Protein AF-R0KZX1-F1 (afdb_monomer)

InterPro domains:
  IPR008978 HSP20-like chaperone [SSF49764] (2-55)
  IPR037898 NudC family [PTHR12356] (3-90)

Sequence (96 aa):
YSTEDRKLIRIVLMKTNRDAGNCWTSLLENDYAADPWVQDQMQRKLTLERFQREASQRKICLLNFYLHQNPGFDFSGAEISGNYSKGGPDFFSLEK

Foldseek 3Di:
DDDDDPDDDDDDDDDPDLALLPQDQAPDPPDRGDDPVVSVVSSQVSLVVVVVVVVVVVCVVVPPPPDDDPPDDDCVVPGDDDDCHSNDDDPVPPPD

Mean predicted aligned error: 11.54 Å

Radius of gyration: 17.93 Å; Cα contacts (8 Å, |Δi|>4): 45; chains: 1; bounding box: 54×37×34 Å

Structure (mmCIF, N/CA/C/O backbone):
data_AF-R0KZX1-F1
#
_entry.id   AF-R0KZX1-F1
#
loop_
_atom_site.group_PDB
_atom_site.id
_atom_site.type_symbol
_atom_site.label_atom_id
_atom_site.label_alt_id
_atom_site.label_comp_id
_atom_site.label_asym_id
_atom_site.label_entity_id
_atom_site.label_seq_id
_atom_site.pdbx_PDB_ins_code
_atom_site.Cartn_x
_atom_site.Cartn_y
_atom_site.Cartn_z
_atom_site.occupancy
_atom_site.B_iso_or_equiv
_atom_site.auth_seq_id
_atom_site.auth_comp_id
_atom_site.auth_asym_id
_atom_site.auth_atom_id
_atom_site.pdbx_PDB_model_num
ATOM 1 N N . TYR A 1 1 ? -31.293 8.892 -0.697 1.00 71.50 1 TYR A N 1
ATOM 2 C CA . TYR A 1 1 ? -30.105 9.515 -0.084 1.00 71.50 1 TYR A CA 1
ATOM 3 C C . TYR A 1 1 ? -30.214 9.311 1.419 1.00 71.50 1 TYR A C 1
ATOM 5 O O . TYR A 1 1 ? -31.301 9.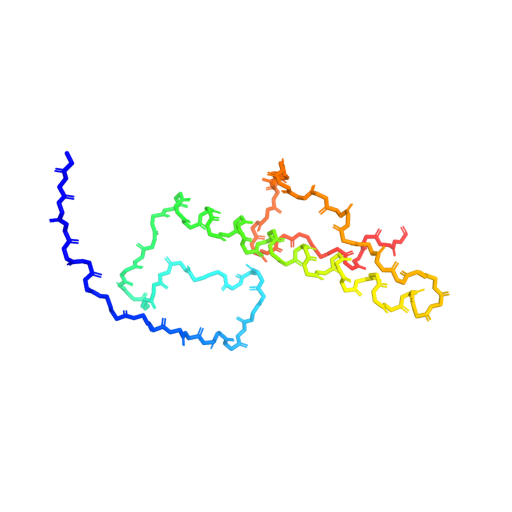510 1.946 1.00 71.50 1 TYR A O 1
ATOM 13 N N . SER A 1 2 ? -29.158 8.848 2.089 1.00 76.50 2 SER A N 1
ATOM 14 C CA . SER A 1 2 ? -29.100 8.759 3.555 1.00 76.50 2 SER A CA 1
ATOM 15 C C . SER A 1 2 ? -28.060 9.751 4.071 1.00 76.50 2 SER A C 1
ATOM 17 O O . SER A 1 2 ? -26.989 9.900 3.481 1.00 76.50 2 SER A O 1
ATOM 19 N N . THR A 1 3 ? -28.394 10.462 5.147 1.00 81.75 3 THR A N 1
ATOM 20 C CA . THR A 1 3 ? -27.434 11.295 5.877 1.00 81.75 3 THR A CA 1
ATOM 21 C C . THR A 1 3 ? -26.824 10.432 6.969 1.00 81.75 3 THR A C 1
ATOM 23 O O . THR A 1 3 ? -27.541 9.952 7.843 1.00 81.75 3 THR A O 1
ATOM 26 N N . GLU A 1 4 ? -25.514 10.220 6.906 1.00 89.62 4 GLU A N 1
ATOM 27 C CA . GLU A 1 4 ? -24.771 9.399 7.862 1.00 89.62 4 GLU A CA 1
ATOM 28 C C . GLU A 1 4 ? -23.660 10.217 8.510 1.00 89.62 4 GLU A C 1
ATOM 30 O O . GLU A 1 4 ? -22.910 10.925 7.836 1.00 89.62 4 GLU A O 1
ATOM 35 N N . ASP A 1 5 ? -23.537 10.078 9.826 1.00 79.38 5 ASP A N 1
ATOM 36 C CA . ASP A 1 5 ? -22.534 10.767 10.628 1.00 79.38 5 ASP A CA 1
ATOM 37 C C . ASP A 1 5 ? -21.231 9.943 10.613 1.00 79.38 5 ASP A C 1
ATOM 39 O O . ASP A 1 5 ? -21.049 8.989 11.368 1.00 79.38 5 ASP A O 1
ATOM 43 N N . ARG A 1 6 ? -20.316 10.268 9.692 1.00 85.88 6 ARG A N 1
ATOM 44 C CA . ARG A 1 6 ? -19.077 9.502 9.432 1.00 85.88 6 ARG A CA 1
ATOM 45 C C . ARG A 1 6 ? -17.914 9.935 10.328 1.00 85.88 6 ARG A C 1
ATOM 47 O O . ARG A 1 6 ? -16.880 10.400 9.847 1.00 85.88 6 ARG A O 1
ATOM 54 N N . LYS A 1 7 ? -18.083 9.804 11.645 1.00 89.31 7 LYS A N 1
ATOM 55 C CA . LYS A 1 7 ? -17.018 10.113 12.616 1.00 89.31 7 LYS A CA 1
ATOM 56 C C . LYS A 1 7 ? -15.889 9.079 12.505 1.00 89.31 7 LYS A C 1
ATOM 58 O O . LYS A 1 7 ? -16.130 7.880 12.572 1.00 89.31 7 LYS A O 1
ATOM 63 N N . LEU A 1 8 ? -14.661 9.561 12.316 1.00 94.44 8 LEU A N 1
ATOM 64 C CA . LEU A 1 8 ? -13.475 8.778 11.947 1.00 94.44 8 LEU A CA 1
ATOM 65 C C . LEU A 1 8 ? -12.268 9.277 12.752 1.00 94.44 8 LEU A C 1
ATOM 67 O O . LEU A 1 8 ? -12.077 10.486 12.885 1.00 94.44 8 LEU A O 1
ATOM 71 N N . ILE A 1 9 ? -11.417 8.358 13.218 1.00 92.19 9 ILE A N 1
ATOM 72 C CA . ILE A 1 9 ? -10.070 8.675 13.715 1.00 92.19 9 ILE A CA 1
ATOM 73 C C . ILE A 1 9 ? -9.062 8.177 12.681 1.00 92.19 9 ILE A C 1
ATOM 75 O O . ILE A 1 9 ? -9.032 6.992 12.356 1.00 92.19 9 ILE A O 1
ATOM 79 N N . ARG A 1 10 ? -8.239 9.085 12.148 1.00 94.56 10 ARG A N 1
ATOM 80 C CA . ARG A 1 10 ? -7.243 8.776 11.115 1.00 94.56 10 ARG A CA 1
ATOM 81 C C . ARG A 1 10 ? -5.839 8.776 11.711 1.00 94.56 10 ARG A C 1
ATOM 83 O O . ARG A 1 10 ? -5.339 9.827 12.097 1.00 94.56 10 ARG A O 1
ATOM 90 N N . ILE A 1 11 ? -5.193 7.613 11.726 1.00 94.38 11 ILE A N 1
ATOM 91 C CA . ILE A 1 11 ? -3.807 7.448 12.182 1.00 94.38 11 ILE A CA 1
ATOM 92 C C . ILE A 1 11 ? -2.902 7.318 10.953 1.00 94.38 11 ILE A C 1
ATOM 94 O O . ILE A 1 11 ? -3.208 6.564 10.032 1.00 94.38 11 ILE A O 1
ATOM 98 N N . VAL A 1 12 ? -1.794 8.063 10.927 1.00 92.56 12 VAL A N 1
ATOM 99 C CA . VAL A 1 12 ? -0.807 8.026 9.839 1.00 92.56 12 VAL A CA 1
ATOM 100 C C . VAL A 1 12 ? 0.530 7.578 10.410 1.00 92.56 12 VAL A C 1
ATOM 102 O O . VAL A 1 12 ? 1.094 8.248 11.271 1.00 92.56 12 VAL A O 1
ATOM 105 N N . LEU A 1 13 ? 1.032 6.446 9.921 1.00 91.44 13 LEU A N 1
ATOM 106 C CA . LEU A 1 13 ? 2.313 5.875 10.327 1.00 91.44 13 LEU A CA 1
ATOM 107 C C . LEU A 1 13 ? 3.325 5.997 9.192 1.00 91.44 13 LEU A C 1
ATOM 109 O O . LEU A 1 13 ? 2.999 5.821 8.017 1.00 91.44 13 LEU A O 1
ATOM 113 N N . MET A 1 14 ? 4.571 6.279 9.552 1.00 88.88 14 MET A N 1
ATOM 114 C CA . MET A 1 14 ? 5.679 6.338 8.612 1.00 88.88 14 MET A CA 1
ATOM 115 C C . MET A 1 14 ? 6.416 5.002 8.621 1.00 88.88 14 MET A C 1
ATOM 117 O O . MET A 1 14 ? 6.974 4.612 9.643 1.00 88.88 14 MET A O 1
ATOM 121 N N . LYS A 1 15 ? 6.443 4.306 7.480 1.00 85.81 15 LYS A N 1
ATOM 122 C CA . LYS A 1 15 ? 7.229 3.075 7.353 1.00 85.81 15 LYS A CA 1
ATOM 123 C C . LYS A 1 15 ? 8.725 3.383 7.438 1.00 85.81 15 LYS A C 1
ATOM 125 O O . LYS A 1 15 ? 9.199 4.327 6.797 1.00 85.81 15 LYS A O 1
ATOM 130 N N . THR A 1 16 ? 9.454 2.546 8.176 1.00 84.56 16 THR A N 1
ATOM 131 C CA . THR A 1 16 ? 10.919 2.603 8.279 1.00 84.56 16 THR A CA 1
ATOM 132 C C . THR A 1 16 ? 11.577 2.286 6.939 1.00 84.56 16 THR A C 1
ATOM 134 O O . THR A 1 16 ? 12.442 3.033 6.494 1.00 84.56 16 THR A O 1
ATOM 137 N N . ASN A 1 17 ? 11.123 1.228 6.258 1.00 82.06 17 ASN A N 1
ATOM 138 C CA . ASN A 1 17 ? 11.525 0.927 4.887 1.00 82.06 17 ASN A CA 1
ATOM 139 C C . ASN A 1 17 ? 10.396 1.331 3.915 1.00 82.06 17 ASN A C 1
ATOM 141 O O . ASN A 1 17 ? 9.244 0.927 4.087 1.00 82.06 17 ASN A O 1
ATOM 145 N N . ARG A 1 18 ? 10.729 2.163 2.918 1.00 75.94 18 ARG A N 1
ATOM 146 C CA . ARG A 1 18 ? 9.786 2.766 1.959 1.00 75.94 18 ARG A CA 1
ATOM 147 C C . ARG A 1 18 ? 9.919 2.225 0.534 1.00 75.94 18 ARG A C 1
ATOM 149 O O . ARG A 1 18 ? 9.400 2.846 -0.395 1.00 75.94 18 ARG A O 1
ATOM 156 N N . ASP A 1 19 ? 10.599 1.099 0.364 1.00 75.19 19 ASP A N 1
ATOM 157 C CA . ASP A 1 19 ? 10.727 0.438 -0.929 1.00 75.19 19 ASP A CA 1
ATOM 158 C C . ASP A 1 19 ? 9.371 -0.114 -1.376 1.00 75.19 19 ASP A C 1
ATOM 160 O O . ASP A 1 19 ? 8.589 -0.620 -0.567 1.00 75.19 19 ASP A O 1
ATOM 164 N N . ALA A 1 20 ? 9.094 -0.067 -2.682 1.00 67.19 20 ALA A N 1
ATOM 165 C CA . ALA A 1 20 ? 7.855 -0.617 -3.236 1.00 67.19 20 ALA A CA 1
ATOM 166 C C . ALA A 1 20 ? 7.732 -2.135 -3.002 1.00 67.19 20 ALA A C 1
ATOM 168 O O . ALA A 1 20 ? 6.626 -2.664 -3.004 1.00 67.19 20 ALA A O 1
ATOM 169 N N . GLY A 1 21 ? 8.848 -2.834 -2.763 1.00 71.19 21 GLY A N 1
ATOM 170 C CA . GLY A 1 21 ? 8.857 -4.242 -2.365 1.00 71.19 21 GLY A CA 1
ATOM 171 C C . GLY A 1 21 ? 8.377 -4.502 -0.935 1.00 71.19 21 GLY A C 1
ATOM 172 O O . GLY A 1 21 ? 8.032 -5.636 -0.622 1.00 71.19 21 GLY A O 1
ATOM 173 N N . ASN A 1 22 ? 8.285 -3.467 -0.094 1.00 80.19 22 ASN A N 1
ATOM 174 C CA . ASN A 1 22 ? 7.779 -3.548 1.279 1.00 80.19 22 ASN A CA 1
ATOM 175 C C . ASN A 1 22 ? 6.308 -3.113 1.374 1.00 80.19 22 ASN A C 1
ATOM 177 O O . ASN A 1 22 ? 5.900 -2.330 2.249 1.00 80.19 22 ASN A O 1
ATOM 181 N N . CYS A 1 23 ? 5.485 -3.626 0.457 1.00 81.88 23 CYS A N 1
ATOM 182 C CA . CYS A 1 23 ? 4.038 -3.561 0.601 1.00 81.88 23 CYS A CA 1
ATOM 183 C C . CYS A 1 23 ? 3.622 -4.397 1.815 1.00 81.88 23 CYS A C 1
ATOM 185 O O . CYS A 1 23 ? 4.043 -5.539 1.970 1.00 81.88 23 CYS A O 1
ATOM 187 N N . TRP A 1 24 ? 2.821 -3.809 2.702 1.00 88.69 24 TRP A N 1
ATOM 188 C CA . TRP A 1 24 ? 2.297 -4.557 3.841 1.00 88.69 24 TRP A CA 1
ATOM 189 C C . TRP A 1 24 ? 1.102 -5.366 3.357 1.00 88.69 24 TRP A C 1
ATOM 191 O O . TRP A 1 24 ? 0.187 -4.803 2.762 1.00 88.69 24 TRP A O 1
ATOM 201 N N . THR A 1 25 ? 1.134 -6.673 3.590 1.00 88.31 25 THR A N 1
ATOM 202 C CA . THR A 1 25 ? 0.038 -7.594 3.261 1.00 88.31 25 THR A CA 1
ATOM 203 C C . THR A 1 25 ? -1.089 -7.531 4.290 1.00 88.31 25 THR A C 1
ATOM 205 O O . THR A 1 25 ? -2.219 -7.912 3.995 1.00 88.31 25 THR A O 1
ATOM 208 N N . SER A 1 26 ? -0.797 -7.021 5.485 1.00 90.31 26 SER A N 1
ATOM 209 C CA . SER A 1 26 ? -1.726 -6.841 6.597 1.00 90.31 26 SER A CA 1
ATOM 210 C C . SER A 1 26 ? -1.368 -5.592 7.407 1.00 90.31 26 SER A C 1
ATOM 212 O O . SER A 1 26 ? -0.235 -5.107 7.353 1.00 90.31 26 SER A O 1
ATOM 214 N N . LEU A 1 27 ? -2.332 -5.039 8.152 1.00 89.94 27 LEU A N 1
ATOM 215 C CA . LEU A 1 27 ? -2.053 -3.913 9.055 1.00 89.94 27 LEU A CA 1
ATOM 216 C C . LEU A 1 27 ? -1.302 -4.369 10.315 1.00 89.94 27 LEU A C 1
ATOM 218 O O . LEU A 1 27 ? -0.423 -3.653 10.793 1.00 89.94 27 LEU A O 1
ATOM 222 N N . LEU A 1 28 ? -1.657 -5.544 10.841 1.00 91.69 28 LEU A N 1
ATOM 223 C CA . LEU A 1 28 ? -1.015 -6.195 11.982 1.00 91.69 28 LEU A CA 1
ATOM 224 C C . LEU A 1 28 ? -0.449 -7.549 11.539 1.00 91.69 28 LEU A C 1
ATOM 226 O O . LEU A 1 28 ? -0.906 -8.118 10.554 1.00 91.69 28 LEU A O 1
ATOM 230 N N . GLU A 1 29 ? 0.526 -8.094 12.264 1.00 86.50 29 GLU A N 1
ATOM 231 C CA . GLU A 1 29 ? 1.231 -9.323 11.856 1.00 86.50 29 GLU A CA 1
ATOM 232 C C . GLU A 1 29 ? 0.293 -10.521 11.620 1.00 86.50 29 GLU A C 1
ATOM 234 O O . GLU A 1 29 ? 0.486 -11.267 10.667 1.00 86.50 29 GLU A O 1
ATOM 239 N N . ASN A 1 30 ? -0.764 -10.650 12.428 1.00 88.94 30 ASN A N 1
ATOM 240 C CA . ASN A 1 30 ? -1.718 -11.763 12.357 1.00 88.94 30 ASN A CA 1
ATOM 241 C C . ASN A 1 30 ? -3.168 -11.325 12.094 1.00 88.94 30 ASN A C 1
ATOM 243 O O . ASN A 1 30 ? -4.057 -12.168 12.076 1.00 88.94 30 ASN A O 1
ATOM 247 N N . ASP A 1 31 ? -3.414 -10.025 11.903 1.00 88.88 31 ASP A N 1
ATOM 248 C CA . ASP A 1 31 ? -4.763 -9.458 11.834 1.00 88.88 31 ASP A CA 1
ATOM 249 C C . ASP A 1 31 ? -4.881 -8.403 10.731 1.00 88.88 31 ASP A C 1
ATOM 251 O O . ASP A 1 31 ? -3.920 -7.709 10.384 1.00 88.88 31 ASP A O 1
ATOM 255 N N . TYR A 1 32 ? -6.099 -8.250 10.204 1.00 90.31 32 TYR A N 1
ATOM 256 C CA . TYR A 1 32 ? -6.414 -7.325 9.108 1.00 90.31 32 TYR A CA 1
ATOM 257 C C . TYR A 1 32 ? -5.555 -7.573 7.858 1.00 90.31 32 TYR A C 1
ATOM 259 O O . TYR A 1 32 ? -4.975 -6.644 7.285 1.00 90.31 32 TYR A O 1
ATOM 267 N N . ALA A 1 33 ? -5.452 -8.839 7.452 1.00 92.19 33 ALA A N 1
ATOM 268 C CA . ALA A 1 33 ? -4.850 -9.212 6.180 1.00 92.19 33 ALA A CA 1
ATOM 269 C C . ALA A 1 33 ? -5.719 -8.734 5.013 1.00 92.19 33 ALA A C 1
ATOM 271 O O . ALA A 1 33 ? -6.940 -8.877 5.030 1.00 92.19 33 ALA A O 1
ATOM 272 N N . ALA A 1 34 ? -5.080 -8.161 3.998 1.00 90.62 34 ALA A N 1
ATOM 273 C CA . ALA A 1 34 ? -5.739 -7.837 2.747 1.00 90.62 34 ALA A CA 1
ATOM 274 C C . ALA A 1 34 ? -5.931 -9.112 1.918 1.00 90.62 34 ALA A C 1
ATOM 276 O O . ALA A 1 34 ? -5.046 -9.970 1.879 1.00 90.62 34 ALA A O 1
ATOM 277 N N . ASP A 1 35 ? -7.052 -9.212 1.210 1.00 91.19 35 ASP A N 1
ATOM 278 C CA . ASP A 1 35 ? -7.272 -10.291 0.249 1.00 91.19 35 ASP A CA 1
ATOM 279 C C . ASP A 1 35 ? -6.209 -10.260 -0.862 1.00 91.19 35 ASP A C 1
ATOM 281 O O . ASP A 1 35 ? -5.731 -9.177 -1.213 1.00 91.19 35 ASP A O 1
ATOM 285 N N . PRO A 1 36 ? -5.866 -11.399 -1.492 1.00 87.81 36 PRO A N 1
ATOM 286 C CA . PRO A 1 36 ? -4.823 -11.455 -2.521 1.00 87.81 36 PRO A CA 1
ATOM 287 C C . PRO A 1 36 ? -5.006 -10.442 -3.660 1.00 87.81 36 PRO A C 1
ATOM 289 O O . PRO A 1 36 ? -4.038 -9.852 -4.133 1.00 87.81 36 PRO A O 1
ATOM 292 N N . TRP A 1 37 ? -6.252 -10.186 -4.070 1.00 88.00 37 TRP A N 1
ATOM 293 C CA . TRP A 1 37 ? -6.548 -9.187 -5.097 1.00 88.00 37 TRP A CA 1
ATOM 294 C C . TRP A 1 37 ? -6.321 -7.754 -4.597 1.00 88.00 37 TRP A C 1
ATOM 296 O O . TRP A 1 37 ? -5.775 -6.921 -5.311 1.00 88.00 37 TRP A O 1
ATOM 306 N N . VAL A 1 38 ? -6.674 -7.464 -3.343 1.00 89.12 38 VAL A N 1
ATOM 307 C CA . VAL A 1 38 ? -6.439 -6.152 -2.725 1.00 89.12 38 VAL A CA 1
ATOM 308 C C . VAL A 1 38 ? -4.941 -5.911 -2.519 1.00 89.12 38 VAL A C 1
ATOM 310 O O . VAL A 1 38 ? -4.460 -4.808 -2.777 1.00 89.12 38 VAL A O 1
ATOM 313 N N . GLN A 1 39 ? -4.188 -6.941 -2.122 1.00 87.75 39 GLN A N 1
ATOM 314 C CA . GLN A 1 39 ? -2.727 -6.879 -2.029 1.00 87.75 39 GLN A CA 1
ATOM 315 C C . GLN A 1 39 ? -2.093 -6.542 -3.380 1.00 87.75 39 GLN A C 1
ATOM 317 O O . GLN A 1 39 ? -1.219 -5.677 -3.450 1.00 87.75 39 GLN A O 1
ATOM 322 N N . ASP A 1 40 ? -2.564 -7.172 -4.456 1.00 85.69 40 ASP A N 1
ATOM 323 C CA . ASP A 1 40 ? -2.114 -6.875 -5.814 1.00 85.69 40 ASP A CA 1
ATOM 324 C C . ASP A 1 40 ? -2.385 -5.410 -6.203 1.00 85.69 40 ASP A C 1
ATOM 326 O O . ASP A 1 40 ? -1.479 -4.707 -6.660 1.00 85.69 40 ASP A O 1
ATOM 330 N N . GLN A 1 41 ? -3.587 -4.896 -5.913 1.00 86.75 41 GLN A N 1
ATOM 331 C CA . GLN A 1 41 ? -3.924 -3.485 -6.144 1.00 86.75 41 GLN A CA 1
ATOM 332 C C . GLN A 1 41 ? -3.010 -2.528 -5.357 1.00 86.75 41 GLN A C 1
ATOM 334 O O . GLN A 1 41 ? -2.550 -1.518 -5.901 1.00 86.75 41 GLN A O 1
ATOM 339 N N . MET A 1 42 ? -2.706 -2.845 -4.093 1.00 87.88 42 MET A N 1
ATOM 340 C CA . MET A 1 42 ? -1.780 -2.061 -3.265 1.00 87.88 42 MET A CA 1
ATOM 341 C C . MET A 1 42 ? -0.358 -2.075 -3.839 1.00 87.88 42 MET A C 1
ATOM 343 O O . MET A 1 42 ? 0.260 -1.017 -3.986 1.00 87.88 42 MET A O 1
ATOM 347 N N . GLN A 1 43 ? 0.148 -3.251 -4.219 1.00 84.69 43 GLN A N 1
ATOM 348 C CA . GLN A 1 43 ? 1.478 -3.416 -4.806 1.00 84.69 43 GLN A CA 1
ATOM 349 C C . GLN A 1 43 ? 1.602 -2.649 -6.131 1.00 84.69 43 GLN A C 1
ATOM 351 O O . GLN A 1 43 ? 2.600 -1.954 -6.361 1.00 84.69 43 GLN A O 1
ATOM 356 N N . ARG A 1 44 ? 0.574 -2.721 -6.986 1.00 84.00 44 ARG A N 1
ATOM 357 C CA . ARG A 1 44 ? 0.491 -1.979 -8.252 1.00 84.00 44 ARG A CA 1
ATOM 358 C C . ARG A 1 44 ? 0.572 -0.474 -8.008 1.00 84.00 44 ARG A C 1
ATOM 360 O O . ARG A 1 44 ? 1.355 0.217 -8.662 1.00 84.00 44 ARG A O 1
ATOM 367 N N . LYS A 1 45 ? -0.171 0.034 -7.019 1.00 84.81 45 LYS A N 1
ATOM 368 C CA . LYS A 1 45 ? -0.175 1.460 -6.666 1.00 84.81 45 LYS A CA 1
ATOM 369 C C . LYS A 1 45 ? 1.177 1.936 -6.130 1.00 84.81 45 LYS A C 1
ATOM 371 O O . LYS A 1 45 ? 1.675 2.956 -6.598 1.00 84.81 45 LYS A O 1
ATOM 376 N N . LEU A 1 46 ? 1.798 1.191 -5.214 1.00 84.19 46 LEU A N 1
ATOM 377 C CA . LEU A 1 46 ? 3.113 1.542 -4.657 1.00 84.19 46 LEU A CA 1
ATOM 378 C C . L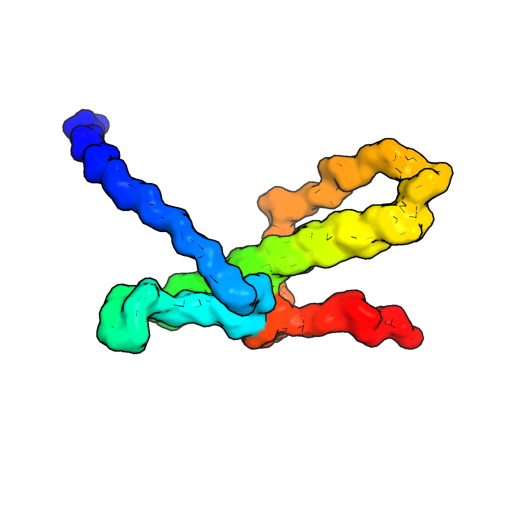EU A 1 46 ? 4.214 1.537 -5.721 1.00 84.19 46 LEU A C 1
ATOM 380 O O . LEU A 1 46 ? 5.089 2.403 -5.719 1.00 84.19 46 LEU A O 1
ATOM 384 N N . THR A 1 47 ? 4.155 0.589 -6.658 1.00 81.56 47 THR A N 1
ATOM 385 C CA . THR A 1 47 ? 5.103 0.521 -7.777 1.00 81.56 47 THR A CA 1
ATOM 386 C C . THR A 1 47 ? 4.936 1.727 -8.705 1.00 81.56 47 THR A C 1
ATOM 388 O O . THR A 1 47 ? 5.930 2.323 -9.119 1.00 81.56 47 THR A O 1
ATOM 391 N N . LEU A 1 48 ? 3.696 2.153 -8.968 1.00 80.69 48 LEU A N 1
ATOM 392 C CA . LEU A 1 48 ? 3.414 3.362 -9.746 1.00 80.69 48 LEU A CA 1
ATOM 393 C C . LEU A 1 48 ? 3.927 4.624 -9.048 1.00 80.69 48 LEU A C 1
ATOM 395 O O . LEU A 1 48 ? 4.561 5.458 -9.689 1.00 80.69 48 LEU A O 1
ATOM 399 N N . GLU A 1 49 ? 3.714 4.751 -7.740 1.00 79.31 49 GLU A N 1
ATOM 400 C CA . GLU A 1 49 ? 4.231 5.884 -6.964 1.00 79.31 49 GLU A CA 1
ATOM 401 C C . GLU A 1 49 ? 5.764 5.935 -6.966 1.00 79.31 49 GLU A C 1
ATOM 403 O O . GLU A 1 49 ? 6.345 7.015 -7.098 1.00 79.31 49 GLU A O 1
ATOM 408 N N . ARG A 1 50 ? 6.433 4.777 -6.860 1.00 78.19 50 ARG A N 1
ATOM 409 C CA . ARG A 1 50 ? 7.892 4.671 -7.008 1.00 78.19 50 ARG A CA 1
ATOM 410 C C . ARG A 1 50 ? 8.328 5.134 -8.395 1.00 78.19 50 ARG A C 1
ATOM 412 O O . ARG A 1 50 ? 9.225 5.965 -8.485 1.00 78.19 50 ARG A O 1
ATOM 419 N N . PHE A 1 51 ? 7.676 4.646 -9.450 1.00 75.00 51 PHE A N 1
ATOM 420 C CA . PHE A 1 51 ? 7.990 5.026 -10.827 1.00 75.00 51 PHE A CA 1
ATOM 421 C C . PHE A 1 51 ? 7.836 6.533 -11.051 1.00 75.00 51 PHE A C 1
ATOM 423 O O . PHE A 1 51 ? 8.753 7.181 -11.549 1.00 75.00 51 PHE A O 1
ATOM 430 N N . GLN A 1 52 ? 6.712 7.112 -10.621 1.00 73.81 52 GLN A N 1
ATOM 431 C CA . GLN A 1 52 ? 6.456 8.550 -10.718 1.00 73.81 52 GLN A CA 1
ATOM 432 C C . GLN A 1 52 ? 7.510 9.363 -9.961 1.00 73.81 52 GLN A C 1
ATOM 434 O O . GLN A 1 52 ? 8.007 10.364 -10.483 1.00 73.81 52 GLN A O 1
ATOM 439 N N . ARG A 1 53 ? 7.890 8.925 -8.753 1.00 74.81 53 ARG A N 1
ATOM 440 C CA . ARG A 1 53 ? 8.924 9.579 -7.945 1.00 74.81 53 ARG A CA 1
ATOM 441 C C . ARG A 1 53 ? 10.292 9.503 -8.615 1.00 74.81 53 ARG A C 1
ATOM 443 O O . ARG A 1 53 ? 10.917 10.540 -8.793 1.00 74.81 53 ARG A O 1
ATOM 450 N N . GLU A 1 54 ? 10.737 8.317 -9.024 1.00 70.31 54 GLU A N 1
ATOM 451 C CA . GLU A 1 54 ? 12.040 8.124 -9.673 1.00 70.31 54 GLU A CA 1
ATOM 452 C C . GLU A 1 54 ? 12.137 8.862 -11.012 1.00 70.31 54 GLU A C 1
ATOM 454 O O . GLU A 1 54 ? 13.129 9.548 -11.257 1.00 70.31 54 GLU A O 1
ATOM 459 N N . ALA A 1 55 ? 11.108 8.784 -11.861 1.00 64.12 55 ALA A N 1
ATOM 460 C CA . ALA A 1 55 ? 11.061 9.511 -13.130 1.00 64.12 55 ALA A CA 1
ATOM 461 C C . ALA A 1 55 ? 11.112 11.033 -12.917 1.00 64.12 55 ALA A C 1
ATOM 463 O O . ALA A 1 55 ? 11.795 11.745 -13.658 1.00 64.12 55 ALA A O 1
ATOM 464 N N . SER A 1 56 ? 10.453 11.531 -11.865 1.00 57.59 56 SER A N 1
ATOM 465 C CA . SER A 1 56 ? 10.535 12.943 -11.470 1.00 57.59 56 SER A CA 1
ATOM 466 C C . SER A 1 56 ? 11.928 13.313 -10.945 1.00 57.59 56 SER A C 1
ATOM 468 O O . SER A 1 56 ? 12.412 14.415 -11.197 1.00 57.59 56 SER A O 1
ATOM 470 N N . GLN A 1 57 ? 12.608 12.393 -10.255 1.00 52.28 57 GLN A N 1
ATOM 471 C CA . GLN A 1 57 ? 13.913 12.626 -9.632 1.00 52.28 57 GLN A CA 1
ATOM 472 C C . GLN A 1 57 ? 15.080 12.534 -10.629 1.00 52.28 57 GLN A C 1
ATOM 474 O O . GLN A 1 57 ? 16.016 13.326 -10.533 1.00 52.28 57 GLN A O 1
ATOM 479 N N . ARG A 1 58 ? 15.008 11.664 -11.651 1.00 52.31 58 ARG A N 1
ATOM 480 C CA . ARG A 1 58 ? 16.010 11.610 -12.739 1.00 52.31 58 ARG A CA 1
ATOM 481 C C . ARG A 1 58 ? 16.054 12.900 -13.569 1.00 52.31 58 ARG A C 1
ATOM 483 O O . ARG A 1 58 ? 17.125 13.285 -14.029 1.00 52.31 58 ARG A O 1
ATOM 490 N N . LYS A 1 59 ? 14.939 13.637 -13.681 1.00 49.22 59 LYS A N 1
ATOM 491 C CA . LYS A 1 59 ? 14.932 14.985 -14.284 1.00 49.22 59 LYS A CA 1
ATOM 492 C C . LYS A 1 59 ? 15.593 16.057 -13.408 1.00 49.22 59 LYS A C 1
ATOM 494 O O . LYS A 1 59 ? 16.030 17.063 -13.948 1.00 49.22 59 LYS A O 1
ATOM 499 N N . ILE A 1 60 ? 15.717 15.862 -12.093 1.00 46.53 60 ILE A N 1
ATOM 500 C CA . ILE A 1 60 ? 16.255 16.883 -11.174 1.00 46.53 60 ILE A CA 1
ATOM 501 C C . ILE A 1 60 ? 17.791 17.002 -11.227 1.00 46.53 60 ILE A C 1
ATOM 503 O O . ILE A 1 60 ? 18.311 18.092 -11.008 1.00 46.53 60 ILE A O 1
ATOM 507 N N . CYS A 1 61 ? 18.537 15.945 -11.578 1.00 45.47 61 CYS A N 1
ATOM 508 C CA . CYS A 1 61 ? 20.008 16.020 -11.628 1.00 45.47 61 CYS A CA 1
ATOM 509 C C . CYS A 1 61 ? 20.587 16.480 -12.977 1.00 45.47 61 CYS A C 1
ATOM 511 O O . CYS A 1 61 ? 21.631 17.125 -12.981 1.00 45.47 61 CYS A O 1
ATOM 513 N N . LEU A 1 62 ? 19.929 16.211 -14.110 1.00 49.31 62 LEU A N 1
ATOM 514 C CA . LEU A 1 62 ? 20.435 16.626 -15.433 1.00 49.31 62 LEU A CA 1
ATOM 515 C C . LEU A 1 62 ? 19.996 18.040 -15.849 1.00 49.31 62 LEU A C 1
ATOM 517 O O . LEU A 1 62 ? 20.440 18.550 -16.874 1.00 49.31 62 LEU A O 1
ATOM 521 N N . LEU A 1 63 ? 19.126 18.683 -15.067 1.00 49.69 63 LEU A N 1
ATOM 522 C CA . LEU A 1 63 ? 18.335 19.819 -15.533 1.00 49.69 63 LEU A CA 1
ATOM 523 C C . LEU A 1 63 ? 18.383 21.046 -14.612 1.00 49.69 63 LEU A C 1
ATOM 525 O O . LEU A 1 63 ? 17.467 21.860 -14.630 1.00 49.69 63 LEU A O 1
ATOM 529 N N . ASN A 1 64 ? 19.469 21.257 -13.861 1.00 47.03 64 ASN A N 1
ATOM 530 C CA . ASN A 1 64 ? 19.708 22.581 -13.262 1.00 47.03 64 ASN A CA 1
ATOM 531 C C . ASN A 1 64 ? 20.007 23.670 -14.321 1.00 47.03 64 ASN A C 1
ATOM 533 O O . ASN A 1 64 ? 20.192 24.826 -13.957 1.00 47.03 64 ASN A O 1
ATOM 537 N N . PHE A 1 65 ? 20.034 23.333 -15.621 1.00 47.88 65 PHE A N 1
ATOM 538 C CA . PHE A 1 65 ? 20.371 24.277 -16.693 1.00 47.88 65 PHE A CA 1
ATOM 539 C C . PHE A 1 65 ? 19.302 24.475 -17.792 1.00 47.88 65 PHE A C 1
ATOM 541 O O . PHE A 1 65 ? 19.403 25.443 -18.534 1.00 47.88 65 PHE A O 1
ATOM 548 N N . TYR A 1 66 ? 18.246 23.656 -17.904 1.00 43.34 66 TYR A N 1
ATOM 549 C CA . TYR A 1 66 ? 17.236 23.841 -18.967 1.00 43.34 66 TYR A CA 1
ATOM 550 C C . TYR A 1 66 ? 15.800 23.618 -18.483 1.00 43.34 66 TYR A C 1
ATOM 552 O O . TYR A 1 66 ? 15.338 22.493 -18.428 1.00 43.34 66 TYR A O 1
ATOM 560 N N . LEU A 1 67 ? 15.062 24.705 -18.244 1.00 37.09 67 LEU A N 1
ATOM 561 C CA . LEU A 1 67 ? 13.601 24.735 -18.061 1.00 37.09 67 LEU A CA 1
ATOM 562 C C . LEU A 1 67 ? 13.103 24.063 -16.765 1.00 37.09 67 LEU A C 1
ATOM 564 O O . LEU A 1 67 ? 12.843 22.866 -16.687 1.00 37.09 67 LEU A O 1
ATOM 568 N N . HIS A 1 68 ? 12.884 24.835 -15.698 1.00 48.31 68 HIS A N 1
ATOM 569 C CA . HIS A 1 68 ? 11.525 25.311 -15.395 1.00 48.31 68 HIS A CA 1
ATOM 570 C C . HIS A 1 68 ? 10.439 24.456 -16.068 1.00 48.31 68 HIS A C 1
ATOM 572 O O . HIS A 1 68 ? 10.132 24.650 -17.237 1.00 48.31 68 HIS A O 1
ATOM 578 N N . GLN A 1 69 ? 9.823 23.577 -15.277 1.00 42.84 69 GLN A N 1
ATOM 579 C CA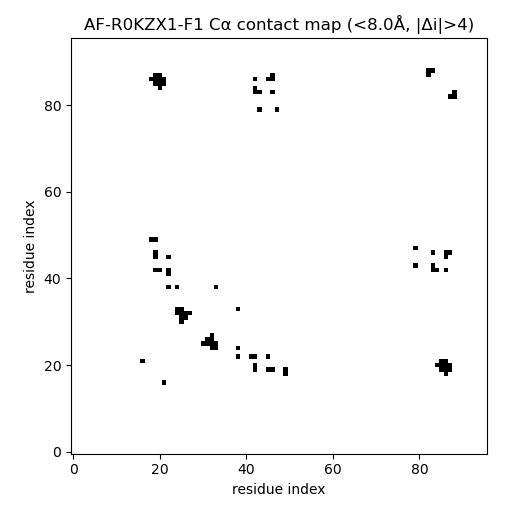 . GLN A 1 69 ? 8.574 22.893 -15.600 1.00 42.84 69 GLN A CA 1
ATOM 580 C C . GLN A 1 69 ? 8.667 21.763 -16.643 1.00 42.84 69 GLN A C 1
ATOM 582 O O . GLN A 1 69 ? 8.584 21.962 -17.846 1.00 42.84 69 GLN A O 1
ATOM 587 N N . ASN A 1 70 ? 8.642 20.524 -16.147 1.00 41.44 70 ASN A N 1
ATOM 588 C CA . ASN A 1 70 ? 7.883 19.462 -16.807 1.00 41.44 70 ASN A CA 1
ATOM 589 C C . ASN A 1 70 ? 6.791 18.926 -15.856 1.00 41.44 70 ASN A C 1
ATOM 591 O O . ASN A 1 70 ? 6.901 17.797 -15.385 1.00 41.44 70 ASN A O 1
ATOM 595 N N . PRO A 1 71 ? 5.720 19.696 -15.589 1.00 48.50 71 PRO A N 1
ATOM 596 C CA . PRO A 1 71 ? 4.473 19.219 -14.983 1.00 48.50 71 PRO A CA 1
ATOM 597 C C . PRO A 1 71 ? 3.659 18.317 -15.937 1.00 48.50 71 PRO A C 1
ATOM 599 O O . 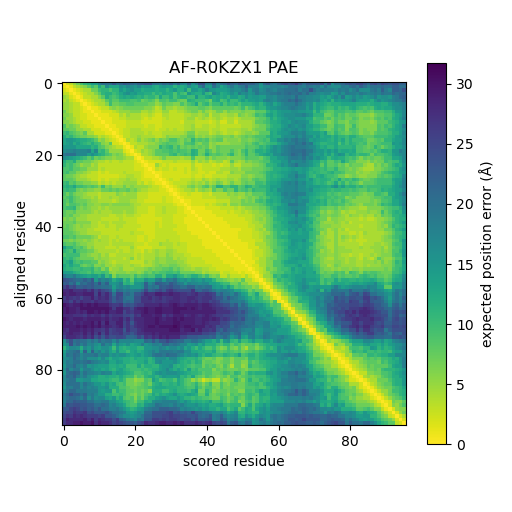PRO A 1 71 ? 2.482 18.081 -15.707 1.00 48.50 71 PRO A O 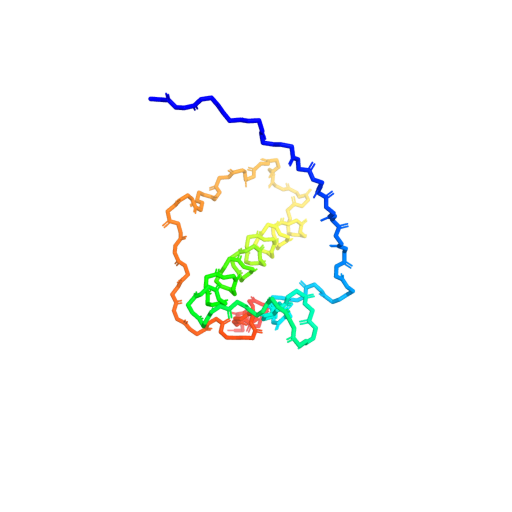1
ATOM 602 N N . GLY A 1 72 ? 4.258 17.847 -17.037 1.00 51.62 72 GLY A N 1
ATOM 603 C CA . GLY A 1 72 ? 3.560 17.316 -18.207 1.00 51.62 72 GLY A CA 1
ATOM 604 C C . GLY A 1 72 ? 3.857 15.855 -18.524 1.00 51.62 72 GLY A C 1
ATOM 605 O O . GLY A 1 72 ? 3.943 15.516 -19.699 1.00 51.62 72 GLY A O 1
ATOM 606 N N . PHE A 1 73 ? 4.048 14.991 -17.522 1.00 58.72 73 PHE A N 1
ATOM 607 C CA . PHE A 1 73 ? 3.802 13.569 -17.770 1.00 58.72 73 PHE A CA 1
ATOM 608 C C . PHE A 1 73 ? 2.422 13.226 -17.229 1.00 58.72 73 PHE A C 1
ATOM 610 O O . PHE A 1 73 ? 2.214 13.141 -16.018 1.00 58.72 73 PHE A O 1
ATOM 617 N N . ASP A 1 74 ? 1.474 13.081 -18.148 1.00 63.28 74 ASP A N 1
ATOM 618 C CA . ASP A 1 74 ? 0.117 12.690 -17.820 1.00 63.28 74 ASP A CA 1
ATOM 619 C C . ASP A 1 74 ? 0.066 11.181 -17.542 1.00 63.28 74 ASP A C 1
ATOM 621 O O . ASP A 1 74 ? 0.098 10.351 -18.447 1.00 63.28 74 ASP A O 1
ATOM 625 N N . PHE A 1 75 ? 0.022 10.826 -16.258 1.00 62.16 75 PHE A N 1
ATOM 626 C CA . PHE A 1 75 ? -0.181 9.451 -15.803 1.00 62.16 75 PHE A CA 1
ATOM 627 C C . PHE A 1 75 ? -1.666 9.115 -15.582 1.00 62.16 75 PHE A C 1
ATOM 629 O O . PHE A 1 75 ? -1.958 8.051 -15.036 1.00 62.16 75 PHE A O 1
ATOM 636 N N . SER A 1 76 ? -2.608 9.993 -15.956 1.00 67.75 76 SER A N 1
ATOM 637 C CA . SER A 1 76 ? -4.039 9.819 -15.651 1.00 67.75 76 SER A CA 1
ATOM 638 C C . SER A 1 76 ? -4.661 8.562 -16.273 1.00 67.75 76 SER A C 1
ATOM 640 O O . SER A 1 76 ? -5.612 8.027 -15.710 1.00 67.75 76 SER A O 1
ATOM 642 N N . GLY A 1 77 ? -4.092 8.052 -17.371 1.00 64.94 77 GLY A N 1
ATOM 643 C CA . GLY A 1 77 ? -4.466 6.782 -18.008 1.00 64.94 77 GLY A CA 1
ATOM 644 C C . GLY A 1 77 ? -3.396 5.691 -17.924 1.00 64.94 77 GLY A C 1
ATOM 645 O O . GLY A 1 77 ? -3.479 4.699 -18.644 1.00 64.94 77 GLY A O 1
ATOM 646 N N . ALA A 1 78 ? -2.355 5.878 -17.107 1.00 65.94 78 ALA A N 1
ATOM 647 C CA . ALA A 1 78 ? -1.239 4.943 -17.055 1.00 65.94 78 ALA A CA 1
ATOM 648 C C . ALA A 1 78 ? -1.583 3.710 -16.213 1.00 65.94 78 ALA A C 1
ATOM 650 O O . ALA A 1 78 ? -1.869 3.796 -15.017 1.00 65.94 78 ALA A O 1
ATOM 651 N N . GLU A 1 79 ? -1.478 2.545 -16.841 1.00 65.25 79 GLU A N 1
ATOM 652 C CA . GLU A 1 79 ? -1.684 1.250 -16.214 1.00 65.25 79 GLU A CA 1
ATOM 653 C C . GLU A 1 79 ? -0.359 0.494 -16.114 1.00 65.25 79 GLU A C 1
ATOM 655 O O . GLU A 1 79 ? 0.340 0.300 -17.106 1.00 65.25 79 GLU A O 1
ATOM 660 N N . ILE A 1 80 ? -0.003 0.036 -14.909 1.00 67.12 80 ILE A N 1
ATOM 661 C CA . ILE A 1 80 ? 1.125 -0.887 -14.750 1.00 67.12 80 ILE A CA 1
ATOM 662 C C . ILE A 1 80 ? 0.684 -2.277 -15.204 1.00 67.12 80 ILE A C 1
ATOM 664 O O . ILE A 1 80 ? -0.316 -2.798 -14.704 1.00 67.12 80 ILE A O 1
ATOM 668 N N . SER A 1 81 ? 1.457 -2.859 -16.118 1.00 70.06 81 SER A N 1
ATOM 669 C CA . SER A 1 81 ? 1.350 -4.236 -16.602 1.00 70.06 81 SER A CA 1
ATOM 670 C C . SER A 1 81 ? 2.709 -4.938 -16.505 1.00 70.06 81 SER A C 1
ATOM 672 O O . SER A 1 81 ? 3.746 -4.280 -16.581 1.00 70.06 81 SER A O 1
ATOM 674 N N . GLY A 1 82 ? 2.721 -6.268 -16.400 1.00 73.00 82 GLY A N 1
ATOM 675 C CA . GLY A 1 82 ? 3.950 -7.068 -16.324 1.00 73.00 82 GLY A CA 1
ATOM 676 C C . GLY A 1 82 ? 4.333 -7.455 -14.893 1.00 73.00 82 GLY A C 1
ATOM 677 O O . GLY A 1 82 ? 3.500 -7.437 -13.994 1.00 73.00 82 GLY A O 1
ATOM 678 N N . ASN A 1 83 ? 5.590 -7.849 -14.675 1.00 73.62 83 ASN A N 1
ATOM 679 C CA . ASN A 1 83 ? 6.043 -8.346 -13.374 1.00 73.62 83 ASN A CA 1
ATOM 680 C C . ASN A 1 83 ? 6.477 -7.192 -12.449 1.00 73.62 83 ASN A C 1
ATOM 682 O O . ASN A 1 83 ? 7.616 -6.733 -12.508 1.00 73.62 83 ASN A O 1
ATOM 686 N N . TYR A 1 84 ? 5.563 -6.736 -11.591 1.00 73.06 84 TYR A N 1
ATOM 687 C CA . TYR A 1 84 ? 5.809 -5.717 -10.554 1.00 73.06 84 TYR A CA 1
ATOM 688 C C . TYR A 1 84 ? 5.963 -6.308 -9.141 1.00 73.06 84 TYR A C 1
ATOM 690 O O . TYR A 1 84 ? 6.007 -5.572 -8.148 1.00 73.06 84 TYR A O 1
ATOM 698 N N . SER A 1 85 ? 6.066 -7.636 -9.036 1.00 69.31 85 SER A N 1
ATOM 699 C CA . SER A 1 85 ? 6.349 -8.329 -7.775 1.00 69.31 85 SER A CA 1
ATOM 700 C C . SER A 1 85 ? 7.599 -7.741 -7.121 1.00 69.31 85 SER A C 1
ATOM 702 O O . SER A 1 85 ? 8.576 -7.448 -7.809 1.00 69.31 85 SER A O 1
ATOM 704 N N . LYS A 1 86 ? 7.596 -7.592 -5.791 1.00 71.62 86 LYS A N 1
ATOM 705 C CA . LYS A 1 86 ? 8.738 -7.062 -5.019 1.00 71.62 86 LYS A CA 1
ATOM 706 C C . LYS A 1 86 ? 9.183 -5.640 -5.412 1.00 71.62 86 LYS A C 1
ATOM 708 O O . LYS A 1 86 ? 10.314 -5.258 -5.135 1.00 71.62 86 LYS A O 1
ATOM 713 N N . GLY A 1 87 ? 8.292 -4.832 -5.989 1.00 66.38 87 GLY A N 1
ATOM 714 C CA . GLY A 1 87 ? 8.557 -3.419 -6.287 1.00 66.38 87 GLY A CA 1
ATOM 715 C C . GLY A 1 87 ? 9.014 -3.125 -7.716 1.00 66.38 87 GLY A C 1
ATOM 716 O O . GLY A 1 87 ? 9.427 -1.991 -7.975 1.00 66.38 87 GLY A O 1
ATOM 717 N N . GLY A 1 88 ? 8.903 -4.107 -8.619 1.00 70.88 88 GLY A N 1
ATOM 718 C CA . GLY A 1 88 ? 9.184 -3.962 -10.048 1.00 70.88 88 GLY A CA 1
ATOM 719 C C . GLY A 1 88 ? 10.673 -3.847 -10.398 1.00 70.88 88 GLY A C 1
ATOM 720 O O . GLY A 1 88 ? 11.524 -3.878 -9.509 1.00 70.88 88 GLY A O 1
ATOM 721 N N . PRO A 1 89 ? 11.004 -3.760 -11.698 1.00 69.44 89 PRO A N 1
ATOM 722 C CA . PRO A 1 89 ? 12.386 -3.657 -12.157 1.00 69.44 89 PRO A CA 1
ATOM 723 C C . PRO A 1 89 ? 13.049 -2.360 -11.673 1.00 69.44 89 PRO A C 1
ATOM 725 O O . PRO A 1 89 ? 12.412 -1.309 -11.600 1.00 69.44 89 PRO A O 1
ATOM 728 N N . ASP A 1 90 ? 14.348 -2.425 -11.380 1.00 65.44 90 ASP A N 1
ATOM 729 C CA . ASP A 1 90 ? 15.132 -1.237 -11.056 1.00 65.44 90 ASP A CA 1
ATOM 730 C C . ASP A 1 90 ? 15.391 -0.424 -12.324 1.00 65.44 90 ASP A C 1
ATOM 732 O O . ASP A 1 90 ? 16.190 -0.790 -13.180 1.00 65.44 90 ASP A O 1
ATOM 736 N N . PHE A 1 91 ? 14.742 0.731 -12.441 1.00 60.88 91 PHE A N 1
ATOM 737 C CA . PHE A 1 91 ? 14.870 1.580 -13.626 1.00 60.88 91 PHE A CA 1
ATOM 738 C C . PHE A 1 91 ? 16.227 2.305 -13.722 1.00 60.88 91 PHE A C 1
ATOM 740 O O . PHE A 1 91 ? 16.468 3.013 -14.694 1.00 60.88 91 PHE A O 1
ATOM 747 N N . PHE A 1 92 ? 17.108 2.153 -12.725 1.00 55.28 92 PHE A N 1
ATOM 748 C CA . PHE A 1 92 ? 18.472 2.701 -12.738 1.00 55.28 92 PHE A CA 1
ATOM 749 C C . PHE A 1 92 ? 19.446 1.856 -13.568 1.00 55.28 92 PHE A C 1
ATOM 751 O O . PHE A 1 92 ? 20.475 2.373 -13.984 1.00 55.28 92 PHE A O 1
ATOM 758 N N . SER A 1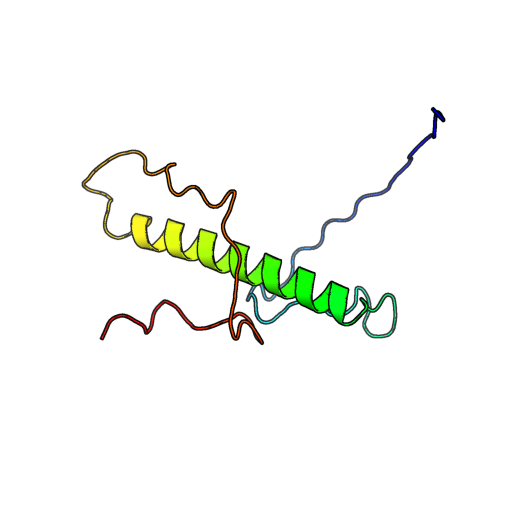 93 ? 19.149 0.575 -13.808 1.00 52.44 93 SER A N 1
ATOM 759 C CA . SER A 1 93 ? 20.051 -0.353 -14.507 1.00 52.44 93 SER A CA 1
ATOM 760 C C . SER A 1 93 ? 19.754 -0.504 -16.004 1.00 52.44 93 SER A C 1
ATOM 762 O O . SER A 1 93 ? 20.456 -1.244 -16.688 1.00 52.44 93 SER A O 1
ATOM 764 N N . LEU A 1 94 ? 18.741 0.203 -16.517 1.00 52.12 94 LEU A N 1
ATOM 765 C CA . LEU A 1 94 ? 18.318 0.161 -17.924 1.00 52.12 94 LEU A CA 1
ATOM 766 C C . LEU A 1 94 ? 19.136 1.075 -18.859 1.00 52.12 94 LEU A C 1
ATOM 768 O O . LEU A 1 94 ? 18.874 1.092 -20.057 1.00 52.12 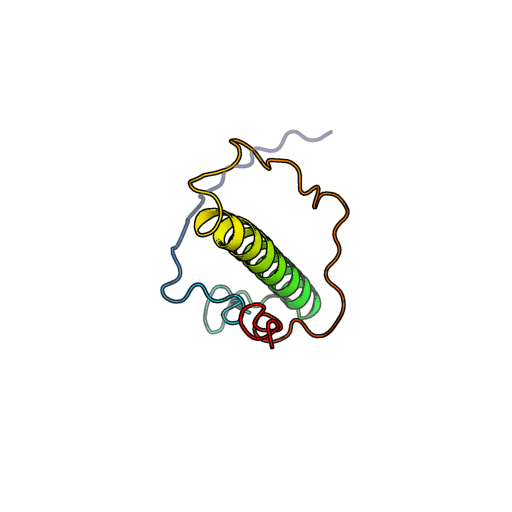94 LEU A O 1
ATOM 772 N N . GLU A 1 95 ? 20.137 1.795 -18.344 1.00 44.59 95 GLU A N 1
ATOM 773 C CA . GLU A 1 95 ? 21.128 2.524 -19.147 1.00 44.59 95 GLU A CA 1
ATOM 774 C C . GLU A 1 95 ? 22.435 1.716 -19.237 1.00 44.59 95 GLU A C 1
ATOM 776 O O . GLU A 1 95 ? 23.379 1.933 -18.475 1.00 44.59 95 GLU A O 1
ATOM 781 N N . LYS A 1 96 ? 22.494 0.759 -20.166 1.00 38.16 96 LYS A N 1
ATOM 782 C CA . LYS A 1 96 ? 23.757 0.221 -20.682 1.00 38.16 96 LYS A CA 1
ATOM 783 C C . LYS A 1 96 ? 23.696 0.076 -22.191 1.00 38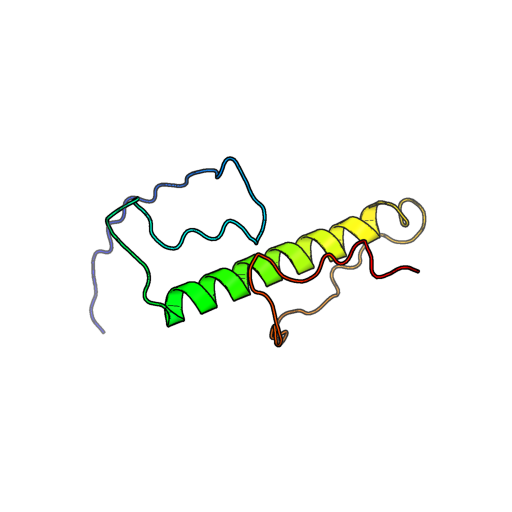.16 96 LYS A C 1
ATOM 785 O O . LYS A 1 96 ? 22.671 -0.448 -22.677 1.00 38.16 96 LYS A O 1
#

Nearest PDB structures (foldseek):
  2rh0-assembly2_C  TM=9.362E-01  e=1.722E-06  Mus musculus

Secondary structure (DSSP, 8-state):
---------------S---TT---SBSSSSSSBPPHHHHHHHHHHHHHHHHHHHHHHHHHHH-SSS-S-------TT----S--GGG---TTS---

Solvent-accessible surface area (backb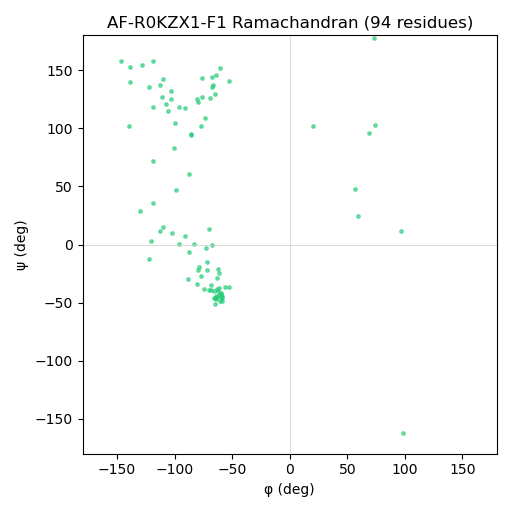one atoms only — not comparable to full-atom values): 6550 Å² total; per-residue (Å²): 141,84,93,76,89,82,84,80,88,88,85,88,82,82,68,90,67,80,53,37,48,61,60,74,57,34,83,42,100,90,43,70,65,52,53,73,68,55,38,49,54,50,36,54,50,40,29,48,52,49,49,56,50,50,60,57,50,61,53,60,76,81,35,88,84,62,69,88,78,80,91,73,77,83,60,90,82,67,76,93,79,80,81,49,72,71,32,36,76,71,80,82,72,74,79,123

pLDDT: mean 72.55, std 16.21, range [37.09, 94.56]

Organism: Anas platyrhynchos (NCBI:txid8839)